Protein AF-A0A1G4SEJ7-F1 (afdb_monomer)

Radius of gyration: 13.24 Å; Cα contacts (8 Å, |Δi|>4): 26; chains: 1; bounding box: 38×15×33 Å

Secondary structure (DSSP, 8-state):
--HHHHHHHHHHHHHHHIIIIISSS--HHHHHHHHHHHHHHHHHHHHHHTSPP-

Mean predicted aligned error: 4.61 Å

Foldseek 3Di:
DDPVVVLVVQLVVQLVCCQPPVDPHRDNVVSNVVSVVVSVVVVVVVVVVPDDDD

Solvent-accessible surface area (b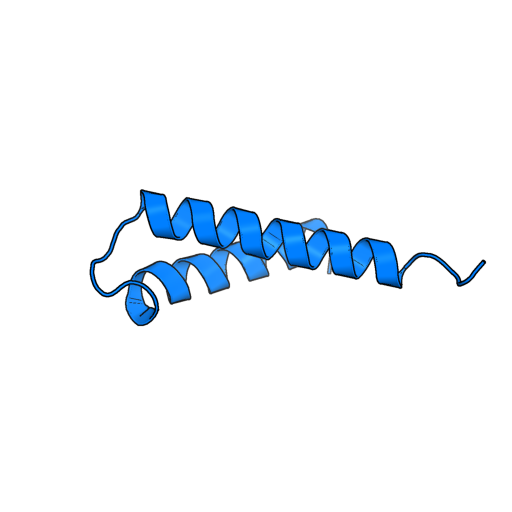ackbone atoms only — not comparable to full-atom values): 3062 Å² total; per-residue (Å²): 131,58,70,68,58,53,48,49,53,50,27,52,53,44,27,55,46,30,36,73,70,67,41,97,62,75,37,69,69,59,19,48,52,51,21,51,53,52,39,52,51,51,52,50,52,54,54,56,69,68,50,75,85,129

Structure (mmCIF, N/CA/C/O backbone):
data_AF-A0A1G4SEJ7-F1
#
_entry.id   AF-A0A1G4SEJ7-F1
#
loop_
_atom_site.group_PDB
_atom_site.id
_atom_site.type_symbol
_atom_sit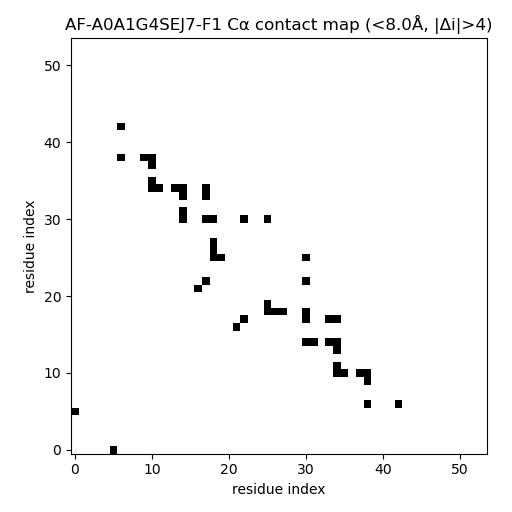e.label_atom_id
_atom_site.label_alt_id
_atom_site.label_comp_id
_atom_site.label_asym_id
_atom_site.label_entity_id
_atom_site.label_seq_id
_atom_site.pdbx_PDB_ins_code
_atom_site.Cartn_x
_atom_site.Cartn_y
_atom_site.Cartn_z
_atom_site.occupancy
_atom_site.B_iso_or_equiv
_atom_site.auth_seq_id
_atom_site.auth_comp_id
_atom_site.auth_asym_id
_atom_site.auth_atom_id
_atom_site.pdbx_PDB_model_num
ATOM 1 N N . MET A 1 1 ? -1.348 -4.192 19.223 1.00 68.44 1 MET A N 1
ATOM 2 C CA . MET A 1 1 ? -0.588 -3.461 18.181 1.00 68.44 1 MET A CA 1
ATOM 3 C C . MET A 1 1 ? -1.409 -2.251 17.747 1.00 68.44 1 MET A C 1
ATOM 5 O O . MET A 1 1 ? -2.605 -2.417 17.548 1.00 68.44 1 MET A O 1
ATOM 9 N N . ASN A 1 2 ? -0.827 -1.050 17.671 1.00 89.06 2 ASN A N 1
ATOM 10 C CA . ASN A 1 2 ? -1.533 0.172 17.246 1.00 89.06 2 ASN A CA 1
ATOM 11 C C . ASN A 1 2 ? -2.106 -0.005 15.817 1.00 89.06 2 ASN A C 1
ATOM 13 O O . ASN A 1 2 ? -1.423 -0.576 14.966 1.00 89.06 2 ASN A O 1
ATOM 17 N N . ASN A 1 3 ? -3.329 0.478 15.543 1.00 86.62 3 ASN A N 1
ATOM 18 C CA . ASN A 1 3 ? -3.955 0.408 14.212 1.00 86.62 3 ASN A CA 1
ATOM 19 C C . ASN A 1 3 ? -3.051 1.021 13.128 1.00 86.62 3 ASN A C 1
ATOM 21 O O . ASN A 1 3 ? -2.914 0.449 12.053 1.00 86.62 3 ASN A O 1
ATOM 25 N N . ILE A 1 4 ? -2.366 2.127 13.440 1.00 89.44 4 ILE A N 1
ATOM 26 C CA . ILE A 1 4 ? -1.420 2.780 12.521 1.00 89.44 4 ILE A CA 1
ATOM 27 C C . ILE A 1 4 ? -0.269 1.831 12.166 1.00 89.44 4 ILE A C 1
ATOM 29 O O . ILE A 1 4 ? 0.053 1.650 10.995 1.00 89.44 4 ILE A O 1
ATOM 33 N N . LEU A 1 5 ? 0.309 1.167 13.171 1.00 94.12 5 LEU A N 1
ATOM 34 C CA . LEU A 1 5 ? 1.409 0.225 12.971 1.00 94.12 5 LEU A CA 1
ATOM 35 C C . LEU A 1 5 ? 0.967 -0.999 12.151 1.00 94.12 5 LEU A C 1
ATOM 37 O O . LEU A 1 5 ? 1.718 -1.465 11.301 1.00 94.12 5 LEU A O 1
ATOM 41 N N . LYS A 1 6 ? -0.269 -1.481 12.344 1.00 93.75 6 LYS A N 1
ATOM 42 C CA . LYS A 1 6 ? -0.860 -2.563 11.536 1.00 93.75 6 LYS A CA 1
ATOM 43 C C . LYS A 1 6 ? -0.929 -2.187 10.053 1.00 93.75 6 LYS A C 1
ATOM 45 O O . LYS A 1 6 ? -0.514 -2.981 9.213 1.00 93.75 6 LYS A O 1
AT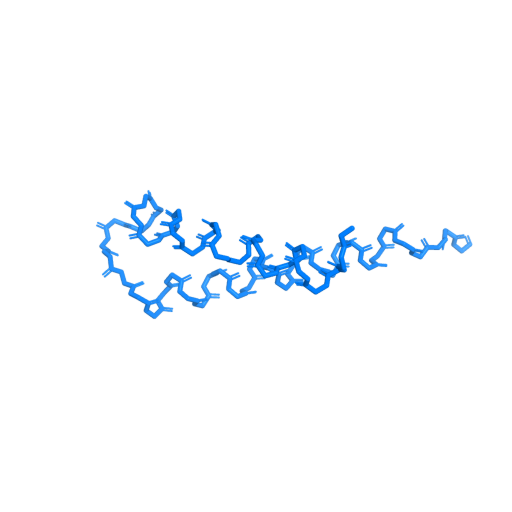OM 50 N N . TYR A 1 7 ? -1.425 -0.992 9.734 1.00 95.50 7 TYR A N 1
ATOM 51 C CA . TYR A 1 7 ? -1.522 -0.536 8.345 1.00 95.50 7 TYR A CA 1
ATOM 52 C C . TYR A 1 7 ? -0.158 -0.246 7.725 1.00 95.50 7 TYR A C 1
ATOM 54 O O . TYR A 1 7 ? 0.042 -0.549 6.555 1.00 95.50 7 TYR A O 1
ATOM 62 N N . LEU A 1 8 ? 0.798 0.262 8.507 1.00 95.56 8 LEU A N 1
ATOM 63 C CA . LEU A 1 8 ? 2.166 0.471 8.038 1.00 95.56 8 LEU A CA 1
ATOM 64 C C . LEU A 1 8 ? 2.845 -0.852 7.660 1.00 95.56 8 LEU A C 1
ATOM 66 O O . LEU A 1 8 ? 3.432 -0.953 6.588 1.00 95.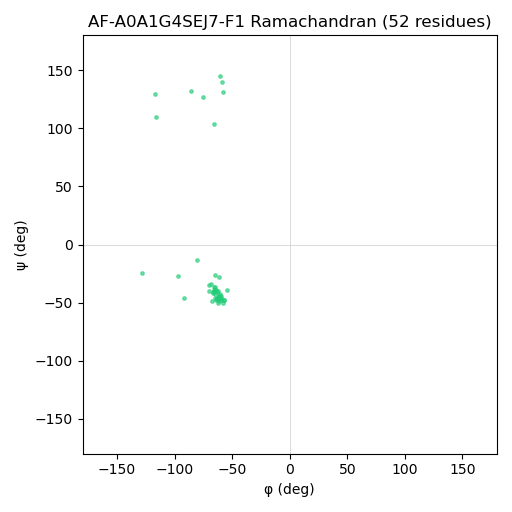56 8 LEU A O 1
ATOM 70 N N . ILE A 1 9 ? 2.733 -1.880 8.507 1.00 96.38 9 ILE A N 1
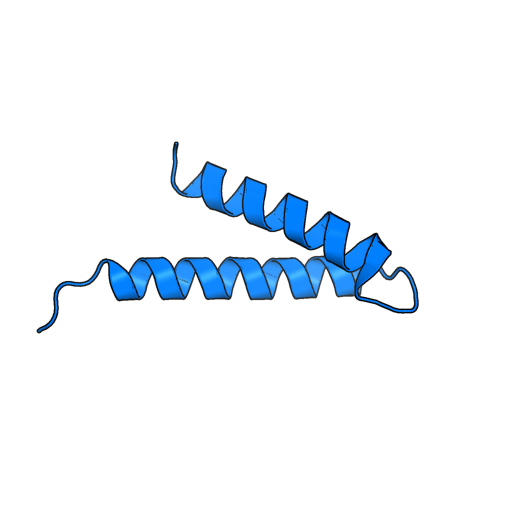ATOM 71 C CA . ILE A 1 9 ? 3.288 -3.211 8.213 1.00 96.38 9 ILE A CA 1
ATOM 72 C C . ILE A 1 9 ? 2.640 -3.791 6.952 1.00 96.38 9 ILE A C 1
ATOM 74 O O . ILE A 1 9 ? 3.345 -4.294 6.080 1.00 96.38 9 ILE A O 1
ATOM 78 N N . PHE A 1 10 ? 1.313 -3.683 6.833 1.00 96.00 10 PHE A N 1
ATOM 79 C CA . PHE A 1 10 ? 0.597 -4.124 5.637 1.00 96.00 10 PHE A CA 1
ATOM 80 C C . PHE A 1 10 ? 1.077 -3.388 4.380 1.00 96.00 10 PHE A C 1
ATOM 82 O O . PHE A 1 10 ? 1.365 -4.032 3.375 1.00 96.00 10 PHE A O 1
ATOM 89 N N . PHE A 1 11 ? 1.226 -2.062 4.450 1.00 97.19 11 PHE A N 1
ATOM 90 C CA . PHE A 1 11 ? 1.722 -1.247 3.344 1.00 97.19 11 PHE A CA 1
ATOM 91 C C . PHE A 1 11 ? 3.115 -1.690 2.893 1.00 97.19 11 PHE A C 1
ATOM 93 O O . PHE A 1 11 ? 3.316 -1.933 1.707 1.00 97.19 11 PHE A O 1
ATOM 100 N N . ILE A 1 12 ? 4.063 -1.834 3.826 1.00 96.81 12 ILE A N 1
ATOM 101 C CA . ILE A 1 12 ? 5.445 -2.230 3.514 1.00 96.81 12 ILE A CA 1
ATOM 102 C C . ILE A 1 12 ? 5.467 -3.625 2.885 1.00 96.81 12 ILE A C 1
ATOM 104 O O . ILE A 1 12 ? 6.104 -3.823 1.853 1.00 96.81 12 ILE A O 1
ATOM 108 N N . ALA A 1 13 ? 4.742 -4.583 3.469 1.00 95.75 13 ALA A N 1
ATOM 109 C CA . ALA A 1 13 ? 4.673 -5.941 2.940 1.00 95.75 13 ALA A CA 1
ATOM 110 C C . ALA A 1 13 ? 4.076 -5.968 1.524 1.00 95.75 13 ALA A C 1
ATOM 112 O O . ALA A 1 13 ? 4.637 -6.596 0.627 1.00 95.75 13 ALA A O 1
ATOM 113 N N . ASN A 1 14 ? 2.978 -5.241 1.303 1.00 94.81 14 ASN A N 1
ATOM 114 C CA . ASN A 1 14 ? 2.344 -5.152 -0.006 1.00 94.81 14 ASN A CA 1
ATOM 115 C C . ASN A 1 14 ? 3.239 -4.433 -1.026 1.00 94.81 14 ASN A C 1
ATOM 117 O O . ASN A 1 14 ? 3.279 -4.833 -2.187 1.00 94.81 14 ASN A O 1
ATOM 121 N N . PHE A 1 15 ? 3.991 -3.415 -0.605 1.00 95.31 15 PHE A N 1
ATOM 122 C CA . PHE A 1 15 ? 4.939 -2.702 -1.460 1.00 95.31 15 PHE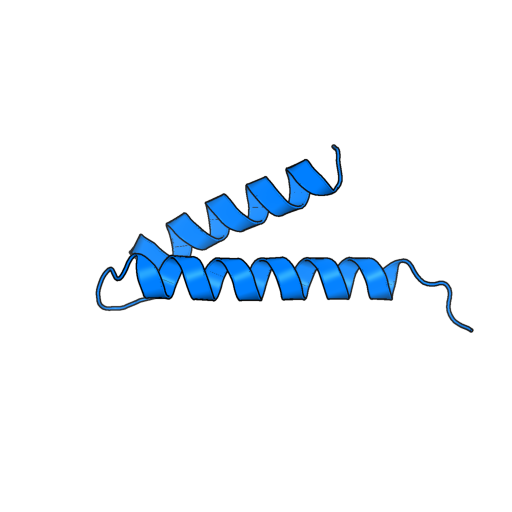 A CA 1
ATOM 123 C C . PHE A 1 15 ? 6.069 -3.607 -1.936 1.00 95.31 15 PHE A C 1
ATOM 125 O O . PHE A 1 15 ? 6.337 -3.678 -3.131 1.00 95.31 15 PHE A O 1
ATOM 132 N N . VAL A 1 16 ? 6.685 -4.358 -1.024 1.00 94.31 16 VAL A N 1
ATOM 133 C CA . VAL A 1 16 ? 7.729 -5.325 -1.384 1.00 94.31 16 VAL A CA 1
ATOM 134 C C . VAL A 1 16 ? 7.162 -6.385 -2.329 1.00 94.31 16 VAL A C 1
ATOM 136 O O . VAL A 1 16 ? 7.756 -6.666 -3.367 1.00 94.31 16 VAL A O 1
ATOM 139 N N . LEU A 1 17 ? 5.981 -6.933 -2.028 1.00 93.12 17 LEU A N 1
ATOM 140 C CA . LEU A 1 17 ? 5.357 -7.939 -2.884 1.00 93.12 17 LEU A CA 1
ATOM 141 C C . LEU A 1 17 ? 5.057 -7.389 -4.287 1.00 93.12 17 LEU A C 1
ATOM 143 O O . LEU A 1 17 ? 5.320 -8.047 -5.289 1.00 93.12 17 LEU A O 1
ATOM 147 N N . THR A 1 18 ? 4.523 -6.173 -4.366 1.00 92.00 18 THR A N 1
ATOM 148 C CA . THR A 1 18 ? 4.134 -5.571 -5.645 1.00 92.00 18 THR A CA 1
ATOM 149 C C . THR A 1 18 ? 5.327 -5.195 -6.501 1.00 92.00 18 THR A C 1
ATOM 151 O O . THR A 1 18 ? 5.304 -5.459 -7.701 1.00 92.00 18 THR A O 1
ATOM 154 N N . TYR A 1 19 ? 6.376 -4.667 -5.874 1.00 90.50 19 TYR A N 1
ATOM 155 C CA . TYR A 1 19 ? 7.606 -4.276 -6.547 1.00 90.50 19 TYR A CA 1
ATOM 156 C C . TYR A 1 19 ? 8.364 -5.464 -7.144 1.00 90.50 19 TYR A C 1
ATOM 158 O O . TYR A 1 19 ? 8.899 -5.344 -8.242 1.00 90.50 19 TYR A O 1
ATOM 166 N N . TYR A 1 20 ? 8.40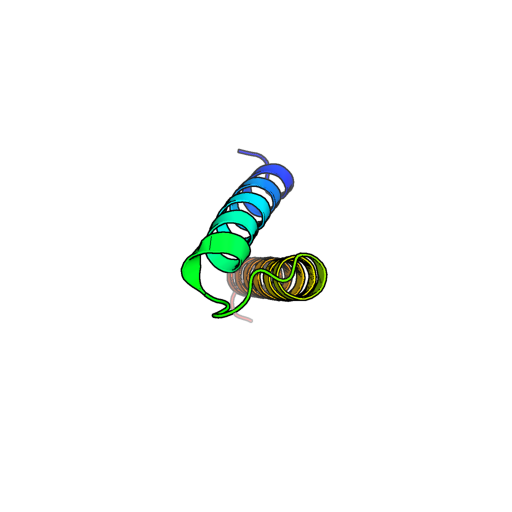6 -6.602 -6.440 1.00 90.75 20 TYR A N 1
ATOM 167 C CA . TYR A 1 20 ? 9.183 -7.765 -6.881 1.00 90.75 20 TYR A CA 1
ATOM 168 C C . TYR A 1 20 ? 8.373 -8.832 -7.626 1.00 90.75 20 TYR A C 1
ATOM 170 O O . TYR A 1 20 ? 8.963 -9.562 -8.418 1.00 90.75 20 TYR A O 1
ATOM 178 N N . TYR A 1 21 ? 7.065 -8.966 -7.369 1.00 88.94 21 TYR A N 1
ATOM 179 C CA . TYR A 1 21 ? 6.302 -10.142 -7.817 1.00 88.94 21 TYR A CA 1
ATOM 180 C C . TYR A 1 21 ? 5.013 -9.845 -8.590 1.00 88.94 21 TYR A C 1
ATOM 182 O O . TYR A 1 21 ? 4.565 -10.720 -9.326 1.00 88.94 21 TYR A O 1
ATOM 190 N N . ILE A 1 22 ? 4.379 -8.676 -8.427 1.00 83.56 22 ILE A N 1
ATOM 191 C CA . ILE A 1 22 ? 3.091 -8.397 -9.098 1.00 83.56 22 ILE A CA 1
ATOM 192 C 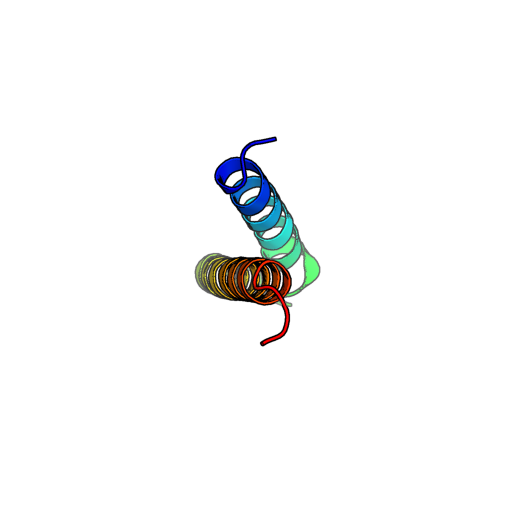C . ILE A 1 22 ? 3.292 -7.711 -10.443 1.00 83.56 22 ILE A C 1
ATOM 194 O O . ILE A 1 22 ? 2.650 -8.093 -11.422 1.00 83.56 22 ILE A O 1
ATOM 198 N N . PHE A 1 23 ? 4.146 -6.691 -10.504 1.00 83.50 23 PHE A N 1
ATOM 199 C CA . PHE A 1 23 ? 4.377 -5.989 -11.759 1.00 83.50 23 PHE A CA 1
ATOM 200 C C . PHE A 1 23 ? 5.454 -6.699 -12.590 1.00 83.50 23 PHE A C 1
ATOM 202 O O . PHE A 1 23 ? 6.512 -7.023 -12.052 1.00 83.50 23 PHE A O 1
ATOM 209 N N . PRO A 1 24 ? 5.209 -6.935 -13.895 1.00 79.06 24 PRO A N 1
ATOM 210 C CA . PRO A 1 24 ? 6.177 -7.592 -14.775 1.00 79.06 24 PRO A CA 1
ATOM 211 C C . PRO A 1 24 ? 7.445 -6.753 -14.973 1.00 79.06 24 PRO A C 1
ATOM 213 O O . PRO A 1 24 ? 8.518 -7.300 -15.205 1.00 79.06 24 PRO A O 1
ATOM 216 N N . GLU A 1 25 ? 7.327 -5.432 -14.832 1.00 82.50 25 GLU A N 1
ATOM 217 C CA . GLU A 1 25 ? 8.454 -4.510 -14.789 1.00 82.50 25 GLU A CA 1
ATOM 218 C C . GLU A 1 25 ? 8.492 -3.813 -13.421 1.00 82.50 25 GLU A C 1
ATOM 220 O O . GLU A 1 25 ? 7.470 -3.264 -12.986 1.00 82.50 25 GLU A O 1
ATOM 225 N N . PRO A 1 26 ? 9.646 -3.802 -12.729 1.00 75.56 26 PRO A N 1
ATOM 226 C CA . PRO A 1 26 ? 9.772 -3.150 -11.434 1.00 75.56 26 PRO A CA 1
ATOM 227 C C . PRO A 1 26 ? 9.599 -1.636 -11.594 1.00 75.56 26 PRO A C 1
ATOM 229 O O . PRO A 1 26 ? 10.493 -0.915 -12.034 1.00 75.56 26 PRO A O 1
ATOM 232 N N . SER A 1 27 ? 8.424 -1.142 -11.211 1.00 87.25 27 SER A N 1
ATOM 233 C CA . SER A 1 27 ? 8.093 0.280 -11.203 1.00 87.25 27 SER A CA 1
ATOM 234 C C . SER A 1 27 ? 7.830 0.729 -9.775 1.00 87.25 27 SER A C 1
ATOM 236 O O . SER A 1 27 ? 6.808 0.380 -9.175 1.00 87.25 27 SER A O 1
ATOM 238 N N . TYR A 1 28 ? 8.746 1.531 -9.226 1.00 90.06 28 TYR A N 1
ATOM 239 C CA . TYR A 1 28 ? 8.614 2.083 -7.876 1.00 90.06 28 TYR A CA 1
ATOM 240 C C . TYR A 1 28 ? 7.316 2.885 -7.730 1.00 90.06 28 TYR A C 1
ATOM 242 O O . TYR A 1 28 ? 6.551 2.661 -6.796 1.00 90.06 28 TYR A O 1
ATOM 250 N N . ALA A 1 29 ? 7.034 3.774 -8.690 1.00 91.81 29 ALA A N 1
ATOM 251 C CA . ALA A 1 29 ? 5.847 4.625 -8.671 1.00 91.81 29 ALA A CA 1
ATOM 252 C C . ALA A 1 29 ? 4.549 3.802 -8.693 1.00 91.81 29 ALA A C 1
ATOM 254 O O . ALA A 1 29 ? 3.659 4.037 -7.875 1.00 91.81 29 ALA A O 1
ATOM 255 N N . SER A 1 30 ? 4.466 2.797 -9.571 1.00 91.75 30 SER A N 1
ATOM 256 C CA . SER A 1 30 ? 3.278 1.938 -9.681 1.00 91.75 30 SER A CA 1
ATOM 257 C C . SER A 1 30 ? 3.078 1.083 -8.428 1.00 91.75 30 SER A C 1
ATOM 259 O O . SER A 1 30 ? 1.966 0.994 -7.911 1.00 91.75 30 SER A O 1
ATOM 261 N N . SER A 1 31 ? 4.162 0.521 -7.885 1.00 93.62 31 SER A N 1
ATOM 262 C CA . SER A 1 31 ? 4.141 -0.292 -6.659 1.00 93.62 31 SER A CA 1
ATOM 263 C C . SER A 1 31 ? 3.736 0.526 -5.437 1.00 93.62 31 SER A C 1
ATOM 265 O O . SER A 1 31 ? 2.958 0.062 -4.598 1.00 93.62 31 SER A O 1
ATOM 267 N N . LEU A 1 32 ? 4.213 1.772 -5.355 1.00 95.31 32 LEU A N 1
ATOM 268 C CA . LEU A 1 32 ? 3.880 2.700 -4.280 1.00 95.31 32 LEU A CA 1
ATOM 269 C C . LEU A 1 32 ? 2.407 3.106 -4.341 1.00 95.31 32 LEU A C 1
ATOM 271 O O . LEU A 1 32 ? 1.706 3.000 -3.334 1.00 95.31 32 LEU A O 1
ATOM 275 N N . LEU A 1 33 ? 1.921 3.500 -5.523 1.00 95.56 33 LEU A N 1
ATOM 276 C CA . LEU A 1 33 ? 0.521 3.867 -5.726 1.00 95.56 33 LEU A CA 1
ATOM 277 C C . LEU A 1 33 ? -0.415 2.692 -5.426 1.00 95.56 33 LEU A C 1
ATOM 279 O O . LEU A 1 33 ? -1.369 2.840 -4.664 1.00 95.56 33 LEU A O 1
ATOM 283 N N . TYR A 1 34 ? -0.122 1.512 -5.973 1.00 94.31 34 TYR A N 1
ATOM 284 C CA . TYR A 1 34 ? -0.923 0.314 -5.738 1.00 94.31 34 TYR A CA 1
ATOM 285 C C . TYR A 1 34 ? -0.974 -0.048 -4.249 1.00 94.31 34 TYR A C 1
ATOM 287 O O . TYR A 1 34 ? -2.041 -0.324 -3.700 1.00 94.31 34 TYR A O 1
ATOM 295 N N . SER A 1 35 ? 0.170 0.002 -3.564 1.00 96.31 35 SER A N 1
ATOM 296 C CA . SER A 1 35 ? 0.243 -0.328 -2.139 1.00 96.31 35 SER A CA 1
ATOM 297 C C . SER A 1 35 ? -0.469 0.680 -1.259 1.00 96.31 35 SER A C 1
ATOM 299 O O . SER A 1 35 ? -1.099 0.293 -0.271 1.00 96.31 35 SER A O 1
ATOM 301 N N . PHE A 1 36 ? -0.443 1.956 -1.638 1.00 96.62 36 PHE A N 1
ATOM 302 C CA . PHE A 1 36 ? -1.226 2.983 -0.973 1.00 96.62 36 PHE A CA 1
ATOM 303 C C . PHE A 1 36 ? -2.727 2.701 -1.107 1.00 96.62 36 PHE A C 1
ATOM 305 O O . PHE A 1 36 ? -3.431 2.638 -0.097 1.00 96.62 36 PHE A O 1
ATOM 312 N N . LEU A 1 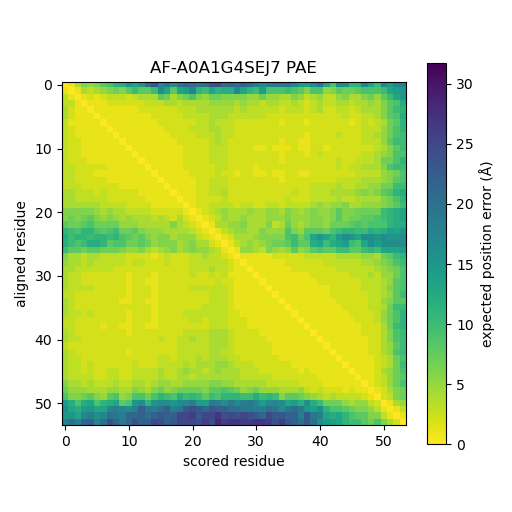37 ? -3.204 2.446 -2.330 1.00 97.19 37 LEU A N 1
ATOM 313 C CA . LEU A 1 37 ? -4.616 2.160 -2.600 1.00 97.19 37 LEU A CA 1
ATOM 314 C C . LEU A 1 37 ? -5.104 0.902 -1.872 1.00 97.19 37 LEU A C 1
ATOM 316 O O . LEU A 1 37 ? -6.162 0.936 -1.243 1.00 97.19 37 LEU A O 1
ATOM 320 N N . MET A 1 38 ? -4.322 -0.182 -1.878 1.00 96.38 38 MET A N 1
ATOM 321 C CA . MET A 1 38 ? -4.690 -1.407 -1.159 1.00 96.38 38 MET A CA 1
ATOM 322 C C . MET A 1 38 ? -4.713 -1.211 0.354 1.00 96.38 38 MET A C 1
ATOM 324 O O . MET A 1 38 ? -5.619 -1.700 1.027 1.00 96.38 38 MET A O 1
ATOM 328 N N . THR A 1 39 ? -3.756 -0.466 0.908 1.00 96.81 39 THR A N 1
ATOM 329 C CA . THR A 1 39 ? -3.739 -0.179 2.350 1.00 96.81 39 THR A CA 1
ATOM 330 C C . THR A 1 39 ? -4.944 0.662 2.757 1.00 96.81 39 THR A C 1
ATOM 332 O O . THR A 1 39 ? -5.595 0.360 3.759 1.00 96.81 39 THR A O 1
ATOM 335 N N . LEU A 1 40 ? -5.286 1.677 1.957 1.00 96.44 40 LEU A N 1
ATOM 336 C CA . LEU A 1 40 ? -6.469 2.505 2.171 1.00 96.44 40 LEU A CA 1
ATOM 337 C C . LEU A 1 40 ? -7.752 1.669 2.113 1.00 96.44 40 LEU A C 1
ATOM 339 O O . LEU A 1 40 ? -8.592 1.775 3.005 1.00 96.44 40 LEU A O 1
ATOM 343 N N . PHE A 1 41 ? -7.881 0.796 1.113 1.00 96.50 41 PHE A N 1
ATOM 344 C CA . PHE A 1 41 ? -9.027 -0.100 0.974 1.00 96.50 41 PHE A CA 1
ATOM 345 C C . PHE A 1 41 ? -9.218 -0.990 2.210 1.00 96.50 41 PHE A C 1
ATOM 347 O O . PHE A 1 41 ? -10.315 -1.056 2.766 1.00 96.50 41 PHE A O 1
ATOM 354 N N . ILE A 1 42 ? -8.146 -1.616 2.705 1.00 94.94 42 ILE A N 1
ATOM 355 C CA . ILE A 1 42 ? -8.199 -2.442 3.919 1.00 94.94 42 ILE A CA 1
ATOM 356 C C . ILE A 1 42 ? -8.570 -1.614 5.154 1.00 94.94 42 ILE A C 1
ATOM 358 O O . ILE A 1 42 ? -9.372 -2.072 5.969 1.00 94.94 42 ILE A O 1
ATOM 362 N N . ALA A 1 43 ? -8.034 -0.400 5.294 1.00 93.75 43 ALA A N 1
ATOM 363 C CA . ALA A 1 43 ? -8.378 0.483 6.406 1.00 93.75 43 ALA A CA 1
ATOM 364 C C . ALA A 1 43 ? -9.865 0.874 6.394 1.00 93.75 43 ALA A C 1
ATOM 366 O O . ALA A 1 43 ? -10.511 0.877 7.444 1.00 93.75 43 ALA A O 1
ATOM 367 N N . VAL A 1 44 ? -10.430 1.141 5.212 1.00 94.44 44 VAL A N 1
ATOM 368 C CA . VAL A 1 44 ? -11.864 1.417 5.041 1.00 94.44 44 VAL A CA 1
ATOM 369 C C . VAL A 1 44 ? -12.702 0.190 5.400 1.00 94.44 44 VAL A C 1
ATOM 371 O O . VAL A 1 44 ? -13.659 0.316 6.161 1.00 94.44 44 VAL A O 1
ATOM 374 N N . LEU A 1 45 ? -12.334 -1.006 4.928 1.00 93.56 45 LEU A N 1
ATOM 375 C CA . LEU A 1 45 ? -13.040 -2.242 5.286 1.00 93.56 45 LEU A CA 1
ATOM 376 C C . LEU A 1 45 ? -13.012 -2.517 6.795 1.00 93.56 45 LEU A C 1
ATOM 378 O O . LEU A 1 45 ? -14.029 -2.906 7.369 1.00 93.56 45 LEU A O 1
ATOM 382 N N . ASP A 1 46 ? -11.867 -2.311 7.444 1.00 92.25 46 ASP A N 1
ATOM 383 C CA . ASP A 1 46 ? -11.724 -2.464 8.895 1.00 92.25 46 ASP A CA 1
ATOM 384 C C . ASP A 1 46 ? -12.599 -1.446 9.649 1.00 92.25 46 ASP A C 1
ATOM 386 O O . ASP A 1 46 ? -13.249 -1.800 10.632 1.00 92.25 46 ASP A O 1
ATOM 390 N N . ALA A 1 47 ? -12.694 -0.205 9.155 1.00 90.69 47 ALA A N 1
ATOM 391 C CA . ALA A 1 47 ? -13.569 0.824 9.715 1.00 90.69 47 ALA A CA 1
ATOM 392 C C . ALA A 1 47 ? -15.064 0.498 9.545 1.00 90.69 47 ALA A C 1
ATOM 394 O O . ALA A 1 47 ? -15.838 0.698 10.480 1.00 90.69 47 ALA A O 1
ATOM 395 N N . ILE A 1 48 ? -15.471 -0.036 8.387 1.00 92.62 48 ILE A N 1
ATOM 396 C CA . ILE A 1 48 ? -16.853 -0.476 8.139 1.00 92.62 48 ILE A CA 1
ATOM 397 C C . ILE A 1 48 ? -17.217 -1.627 9.080 1.00 92.62 48 ILE A C 1
ATOM 399 O O . ILE A 1 48 ? -18.254 -1.569 9.731 1.00 92.62 48 ILE A O 1
ATOM 403 N N . LYS A 1 49 ? -16.347 -2.637 9.218 1.00 88.00 49 LYS A N 1
ATOM 404 C CA . LYS A 1 49 ? -16.577 -3.786 10.113 1.00 88.00 49 LYS A CA 1
ATOM 405 C C . LYS A 1 49 ? -16.710 -3.400 11.586 1.00 88.00 49 LYS A C 1
ATOM 407 O O . LYS A 1 49 ? -17.345 -4.120 12.346 1.00 88.00 49 LYS A O 1
ATOM 412 N N . LYS A 1 50 ? -16.085 -2.296 11.998 1.00 84.00 50 LYS A N 1
ATOM 413 C CA . LYS A 1 50 ? -16.155 -1.781 13.371 1.00 84.00 50 LYS A CA 1
ATOM 414 C C . LYS A 1 50 ? -17.428 -0.985 13.657 1.00 84.00 50 LYS A C 1
ATOM 416 O O . LYS A 1 50 ? -17.697 -0.719 14.826 1.00 84.00 50 LYS A O 1
ATOM 421 N N . LYS A 1 51 ? -18.207 -0.595 12.640 1.00 74.25 51 LYS A N 1
ATOM 422 C CA . LYS A 1 51 ? -19.523 0.003 12.877 1.00 74.25 51 LYS A CA 1
ATOM 423 C C . LYS A 1 51 ? -20.510 -1.100 13.281 1.00 74.25 51 LYS A C 1
ATOM 425 O O . LYS A 1 51 ? -20.618 -2.085 12.551 1.00 74.25 51 LYS A O 1
ATOM 430 N N . PRO A 1 52 ? -21.221 -0.961 14.415 1.00 61.94 52 PRO A N 1
ATOM 431 C CA . PRO A 1 52 ? -22.298 -1.883 14.747 1.00 61.94 52 PRO A CA 1
ATOM 432 C C . PRO A 1 52 ? -23.382 -1.821 13.657 1.00 61.94 52 PRO A C 1
ATOM 434 O O . PRO A 1 52 ? -23.592 -0.743 13.089 1.00 61.94 52 PRO A O 1
ATOM 437 N N . PRO A 1 53 ? -24.039 -2.950 13.331 1.00 68.19 53 PRO A N 1
ATOM 438 C CA . PRO A 1 53 ? -25.194 -2.928 12.443 1.00 68.19 53 PRO A CA 1
ATOM 439 C C . PRO A 1 53 ? -26.262 -1.997 13.037 1.00 68.19 53 PRO A C 1
ATOM 441 O O . PRO A 1 53 ? -26.519 -2.056 14.241 1.00 68.19 53 PRO A O 1
ATOM 444 N N . LEU A 1 54 ? -26.780 -1.099 12.190 1.00 60.91 54 LEU A N 1
ATOM 445 C CA . LEU A 1 54 ? -27.877 -0.173 12.500 1.00 60.91 54 LEU A CA 1
ATOM 446 C C . LEU A 1 54 ? -29.151 -0.929 12.882 1.00 60.91 54 LEU A C 1
ATOM 448 O O . LEU A 1 54 ? -29.415 -1.971 12.239 1.00 60.91 54 LEU A O 1
#

Sequence (54 aa):
MNNILKYLIFFIANFVLTYYYIFPEPSYASSLLYSFLMTLFIAVLDAIKKKPPL

Nearest PDB structures (foldseek):
  9fu0-assembly1_T  TM=4.216E-01  e=3.575E+00  Mycolicibacterium smegmatis

Organism: NCBI:txid624147

pLDDT: mean 89.7, std 8.84, range [60.91, 97.19]